Protein AF-A0A7J3V3A7-F1 (afdb_monomer)

Solvent-accessible surface area (backbone atoms only — not comparable to full-atom values): 4220 Å² total; per-residue (Å²): 134,69,83,61,70,83,57,49,81,42,78,74,42,86,95,55,91,38,79,43,73,48,75,33,66,67,38,67,70,38,92,80,44,91,74,61,96,88,61,70,64,41,76,46,78,57,89,97,40,82,46,77,42,80,47,78,77,74,78,81,125

Secondary structure (DSSP, 8-state):
-------EEEE--SSS--EEEE--HHHHTSTT----TT--EEEEEETTEEEEEE-------

Sequence (61 aa):
MTGEGKGKVVDRGKKYRKIFIYIPKEVSSDTSFPFKVGEDVTVRIDGERLVIEKRRQQAKG

Mean predicted aligned error: 5.07 Å

Nearest PDB structures (foldseek):
  2k1n-assembly1_C  TM=4.848E-01  e=3.134E+00  Bacillus subtilis
  5l6m-assembly2_L-2  TM=7.046E-01  e=8.240E+00  Caulobacter vibrioides CB15
  7xi6-assembly1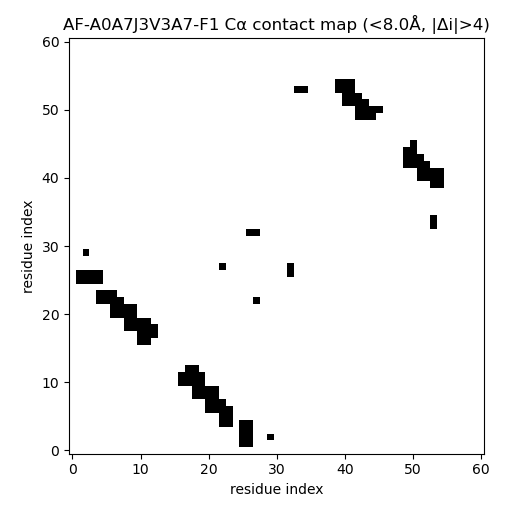_B  TM=4.199E-01  e=2.755E+00  Saccharolobus solfataricus

Structure (mmCIF, N/CA/C/O backbone):
data_AF-A0A7J3V3A7-F1
#
_entry.id   AF-A0A7J3V3A7-F1
#
loop_
_atom_site.group_PDB
_atom_site.id
_atom_site.type_symbol
_atom_site.label_atom_id
_atom_site.label_alt_id
_atom_site.label_comp_id
_atom_site.label_asym_id
_atom_site.label_entity_id
_atom_site.label_seq_id
_atom_site.pdbx_PDB_ins_code
_atom_site.Cartn_x
_atom_site.Cartn_y
_atom_site.Cartn_z
_atom_site.occupancy
_atom_site.B_iso_or_equiv
_atom_site.auth_seq_id
_atom_site.auth_comp_id
_atom_site.auth_asym_id
_atom_site.auth_atom_id
_atom_site.pdbx_PDB_model_num
ATOM 1 N N . MET A 1 1 ? -14.309 -0.897 -16.807 1.00 53.06 1 MET A N 1
ATOM 2 C CA . MET A 1 1 ? -13.109 -0.316 -16.171 1.00 53.06 1 MET A CA 1
ATOM 3 C C . MET A 1 1 ? -12.328 -1.467 -15.576 1.00 53.06 1 MET A C 1
ATOM 5 O O . MET A 1 1 ? -12.929 -2.282 -14.887 1.00 53.06 1 MET A O 1
ATOM 9 N N . THR A 1 2 ? -11.054 -1.617 -15.922 1.00 58.44 2 THR A N 1
ATOM 10 C CA . THR A 1 2 ? -10.208 -2.689 -15.385 1.00 58.44 2 THR A CA 1
ATOM 11 C C . THR A 1 2 ? -9.587 -2.210 -14.078 1.00 58.44 2 THR A C 1
ATOM 13 O O . THR A 1 2 ? -8.659 -1.410 -14.098 1.00 58.44 2 THR A O 1
ATOM 16 N N . GLY A 1 3 ? -10.110 -2.689 -12.947 1.00 78.94 3 GLY A N 1
ATOM 17 C CA . GLY A 1 3 ? -9.565 -2.447 -11.603 1.00 78.94 3 GLY A CA 1
ATOM 18 C C . GLY A 1 3 ? -8.302 -3.264 -11.303 1.00 78.94 3 GLY A C 1
ATOM 19 O O . GLY A 1 3 ? -8.082 -3.667 -10.164 1.00 78.94 3 GLY A O 1
ATOM 20 N N . GLU A 1 4 ? -7.493 -3.553 -12.323 1.00 88.88 4 GLU A N 1
ATOM 21 C CA . GLU A 1 4 ? -6.309 -4.405 -12.242 1.00 88.88 4 GLU A CA 1
ATOM 22 C C . GLU A 1 4 ? -5.162 -3.854 -13.096 1.00 88.88 4 GLU A C 1
ATOM 24 O O . GLU A 1 4 ? -5.368 -3.152 -14.085 1.00 88.88 4 G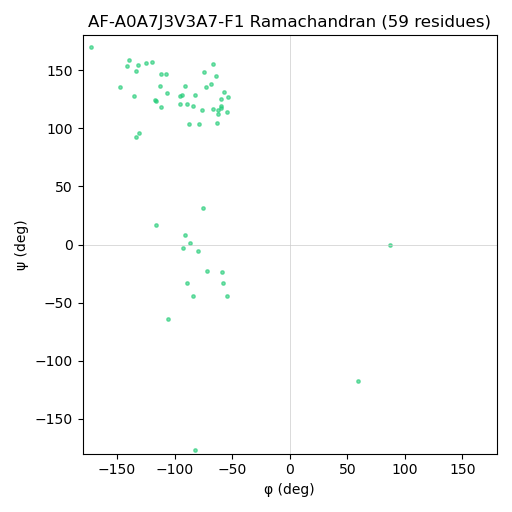LU A O 1
ATOM 29 N N . GLY A 1 5 ? -3.931 -4.177 -12.706 1.00 91.19 5 GLY A N 1
ATOM 30 C CA . GLY A 1 5 ? -2.722 -3.793 -13.423 1.00 91.19 5 GLY A CA 1
ATOM 31 C C . GLY A 1 5 ? -1.485 -4.460 -12.823 1.00 91.19 5 GLY A C 1
ATOM 32 O O . GLY A 1 5 ? -1.532 -5.055 -11.743 1.00 91.19 5 GLY A O 1
ATOM 33 N N . LYS A 1 6 ? -0.344 -4.355 -13.508 1.00 94.62 6 LYS A N 1
ATOM 34 C CA . LYS A 1 6 ? 0.902 -4.994 -13.064 1.00 94.62 6 LYS A CA 1
ATOM 35 C C . LYS A 1 6 ? 1.584 -4.187 -11.953 1.00 94.62 6 LYS A C 1
ATOM 37 O O . LYS A 1 6 ? 2.250 -3.187 -12.215 1.00 94.62 6 LYS A O 1
ATOM 42 N N . GLY A 1 7 ? 1.457 -4.664 -10.718 1.00 94.88 7 GLY A N 1
ATOM 43 C CA . GLY A 1 7 ? 2.189 -4.149 -9.559 1.00 94.88 7 GLY A CA 1
ATOM 44 C C . GLY A 1 7 ? 3.610 -4.712 -9.418 1.00 94.88 7 GLY A C 1
ATOM 45 O O . GLY A 1 7 ? 4.094 -5.495 -10.240 1.00 94.88 7 GLY A O 1
ATOM 46 N N . LYS A 1 8 ? 4.294 -4.320 -8.339 1.00 96.75 8 LYS A N 1
ATOM 47 C CA . LYS A 1 8 ? 5.600 -4.881 -7.951 1.00 96.75 8 LYS A CA 1
ATOM 48 C C . LYS A 1 8 ? 5.753 -4.902 -6.436 1.00 96.75 8 LYS A C 1
ATOM 50 O O . LYS A 1 8 ? 5.494 -3.895 -5.786 1.00 96.75 8 LYS A O 1
ATOM 55 N N . VAL A 1 9 ? 6.250 -6.014 -5.902 1.00 96.75 9 VAL A N 1
ATOM 56 C CA . VAL A 1 9 ? 6.695 -6.125 -4.509 1.00 96.75 9 VAL A CA 1
ATOM 57 C C . VAL A 1 9 ? 8.195 -5.843 -4.456 1.00 96.75 9 VAL A C 1
ATOM 59 O O . VAL A 1 9 ? 8.962 -6.411 -5.232 1.00 96.75 9 VAL A O 1
ATOM 62 N N . VAL A 1 10 ? 8.622 -4.941 -3.577 1.00 97.31 10 VAL A N 1
ATOM 63 C CA . VAL A 1 10 ? 10.026 -4.530 -3.437 1.00 97.31 10 VAL A CA 1
ATOM 64 C C . VAL A 1 10 ? 10.404 -4.467 -1.968 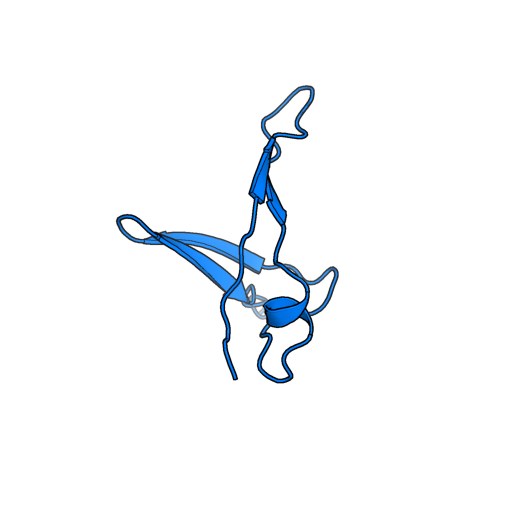1.00 97.31 10 VAL A C 1
ATOM 66 O O . VAL A 1 10 ? 9.751 -3.771 -1.196 1.00 97.31 10 VAL A O 1
ATOM 69 N N . ASP A 1 11 ? 11.489 -5.135 -1.585 1.00 97.19 11 ASP A N 1
ATOM 70 C CA . ASP A 1 11 ? 12.115 -4.907 -0.284 1.00 97.19 11 ASP A CA 1
ATOM 71 C C . ASP A 1 11 ? 13.062 -3.706 -0.385 1.00 97.19 11 ASP A C 1
ATOM 73 O O . ASP A 1 11 ? 13.992 -3.689 -1.192 1.00 97.19 11 ASP A O 1
ATOM 77 N N . ARG A 1 12 ? 12.794 -2.667 0.406 1.00 95.38 12 ARG A N 1
ATOM 78 C CA . ARG A 1 12 ? 13.660 -1.483 0.549 1.00 95.38 12 ARG A CA 1
ATOM 79 C C . ARG A 1 12 ? 14.202 -1.364 1.977 1.00 95.38 12 ARG A C 1
ATOM 81 O O . ARG A 1 12 ? 14.632 -0.290 2.402 1.00 95.38 12 ARG A O 1
ATOM 88 N N . GLY A 1 13 ? 14.132 -2.447 2.745 1.00 93.62 13 GLY A N 1
ATOM 89 C CA . GLY A 1 13 ? 14.718 -2.552 4.069 1.00 93.62 13 GLY A CA 1
ATOM 90 C C . GLY A 1 13 ? 16.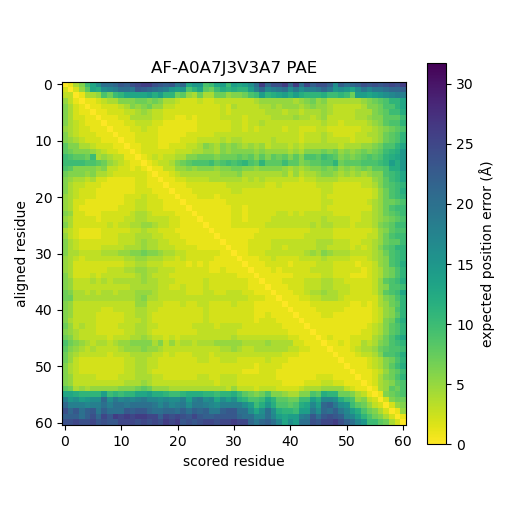243 -2.456 4.038 1.00 93.62 13 GLY A C 1
ATOM 91 O O . GLY A 1 13 ? 16.880 -2.924 3.103 1.00 93.62 13 GLY A O 1
ATOM 92 N N . LYS A 1 14 ? 16.838 -1.847 5.073 1.00 89.81 14 LYS A N 1
ATOM 93 C CA . LYS A 1 14 ? 18.298 -1.887 5.307 1.00 89.81 14 LYS A CA 1
ATOM 94 C C . LYS A 1 14 ? 18.639 -2.821 6.467 1.00 89.81 14 LYS A C 1
ATOM 96 O O . LYS A 1 14 ? 19.276 -3.842 6.274 1.00 89.81 14 LYS A O 1
ATOM 101 N N . LYS A 1 15 ? 18.179 -2.472 7.676 1.00 91.88 15 LYS A N 1
ATOM 102 C CA . LYS A 1 15 ? 18.370 -3.279 8.897 1.00 91.88 15 LYS A CA 1
ATOM 103 C C . LYS A 1 15 ? 17.253 -4.306 9.116 1.00 91.88 15 LYS A C 1
ATOM 105 O O . LYS A 1 15 ? 17.501 -5.383 9.636 1.00 91.88 15 LYS A O 1
ATOM 110 N N . TYR A 1 16 ? 16.033 -3.962 8.711 1.00 93.25 16 TYR A N 1
ATOM 111 C CA . TYR A 1 16 ? 14.854 -4.822 8.788 1.00 93.25 16 TYR A CA 1
ATOM 112 C C . TYR A 1 16 ? 14.118 -4.776 7.457 1.00 93.25 16 TYR A C 1
ATOM 114 O O . TYR A 1 16 ? 14.144 -3.732 6.796 1.00 93.25 16 TYR A O 1
ATOM 122 N N . ARG A 1 17 ? 13.450 -5.879 7.105 1.00 93.00 17 ARG A N 1
ATOM 123 C CA . ARG A 1 17 ? 12.610 -5.996 5.9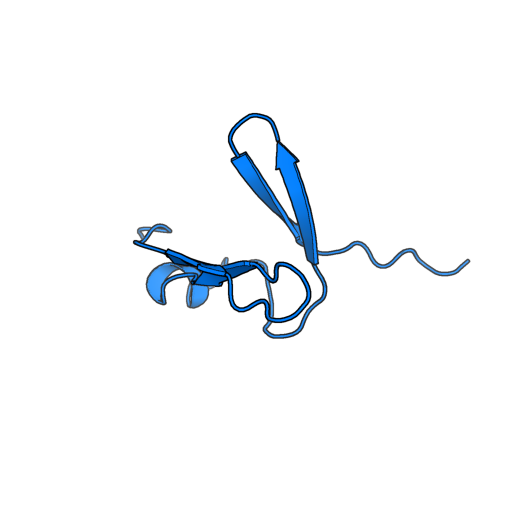10 1.00 93.00 17 ARG A CA 1
ATOM 124 C C . ARG A 1 17 ? 11.570 -4.876 5.892 1.00 93.00 17 ARG A C 1
ATOM 126 O O . ARG A 1 17 ? 10.827 -4.702 6.857 1.00 93.00 17 ARG A O 1
ATOM 133 N N . LYS A 1 18 ? 11.508 -4.132 4.789 1.00 95.25 18 LYS A N 1
ATOM 134 C CA . LYS A 1 18 ? 10.471 -3.122 4.547 1.00 95.25 18 LYS A CA 1
ATOM 135 C C . LYS A 1 18 ? 9.920 -3.356 3.155 1.00 95.25 18 LYS A C 1
ATOM 137 O O . LYS A 1 18 ? 10.511 -2.914 2.172 1.00 95.25 18 LYS A O 1
ATOM 142 N N . ILE A 1 19 ? 8.813 -4.088 3.091 1.00 96.19 19 ILE A N 1
ATOM 143 C CA . ILE A 1 19 ? 8.160 -4.421 1.830 1.00 96.19 19 ILE A CA 1
ATOM 144 C C . ILE A 1 19 ? 7.280 -3.258 1.383 1.00 96.19 19 ILE A C 1
ATOM 146 O O . ILE A 1 19 ? 6.434 -2.781 2.133 1.00 96.19 19 ILE A O 1
ATOM 150 N N . PHE A 1 20 ? 7.476 -2.842 0.139 1.00 95.56 20 PHE A N 1
ATOM 151 C CA . PHE A 1 20 ? 6.653 -1.878 -0.573 1.00 95.56 20 PHE A CA 1
ATOM 152 C C . PHE A 1 20 ? 5.933 -2.600 -1.703 1.00 95.56 20 PHE A C 1
ATOM 154 O O . PHE A 1 20 ? 6.542 -3.387 -2.429 1.00 95.56 20 PHE A O 1
ATOM 161 N N . ILE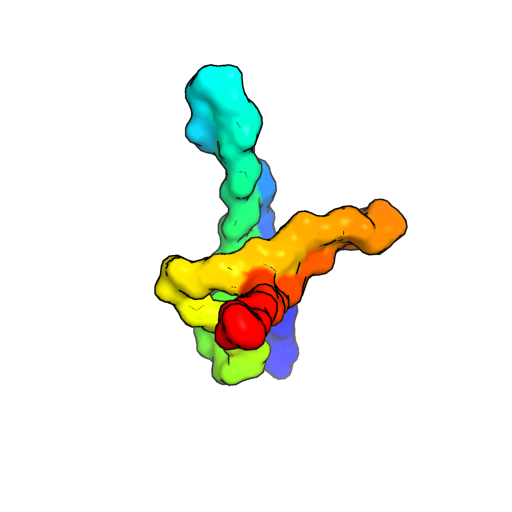 A 1 21 ? 4.648 -2.306 -1.869 1.00 95.88 21 ILE A N 1
ATOM 162 C CA . ILE A 1 21 ? 3.855 -2.782 -2.999 1.00 95.88 21 ILE A CA 1
ATOM 163 C C . ILE A 1 21 ? 3.529 -1.570 -3.861 1.00 95.88 21 ILE A C 1
ATOM 165 O O . ILE A 1 21 ? 2.895 -0.624 -3.401 1.00 95.88 21 ILE A O 1
ATOM 169 N N . TYR A 1 22 ? 3.991 -1.587 -5.107 1.00 95.75 22 TYR A N 1
ATOM 170 C CA . TYR A 1 22 ? 3.583 -0.613 -6.106 1.00 95.75 22 TYR A CA 1
ATOM 171 C C . TYR A 1 22 ? 2.178 -0.958 -6.601 1.00 95.75 22 TYR A C 1
ATOM 173 O O . TYR A 1 22 ? 1.987 -2.010 -7.217 1.00 95.75 22 TYR A O 1
ATOM 181 N N . ILE A 1 23 ? 1.227 -0.065 -6.327 1.00 95.38 23 ILE A N 1
ATOM 182 C CA . ILE A 1 23 ? -0.119 -0.098 -6.896 1.00 95.38 23 ILE A CA 1
ATOM 183 C C . ILE A 1 23 ? -0.074 0.707 -8.205 1.00 95.38 23 ILE A C 1
ATOM 185 O O . ILE A 1 23 ? 0.318 1.876 -8.171 1.00 95.38 23 ILE A O 1
ATOM 189 N N . PRO A 1 24 ? -0.413 0.098 -9.354 1.00 95.81 24 PRO A N 1
ATOM 190 C CA . PRO A 1 24 ? -0.342 0.763 -10.649 1.00 95.81 24 PRO A CA 1
ATOM 191 C C . PRO A 1 24 ? -1.353 1.910 -10.753 1.00 95.81 24 PRO A C 1
ATOM 193 O O . PRO A 1 24 ? -2.376 1.925 -10.058 1.00 95.81 24 PRO A O 1
ATOM 196 N N . LYS A 1 25 ? -1.054 2.879 -11.629 1.00 94.00 25 LYS A N 1
ATOM 197 C CA . LYS A 1 25 ? -1.813 4.132 -11.756 1.00 94.00 25 LYS A CA 1
ATOM 198 C C . LYS A 1 25 ? -3.300 3.865 -11.984 1.00 94.00 25 LYS A C 1
ATOM 200 O O . LYS A 1 25 ? -4.123 4.487 -11.322 1.00 94.00 25 LYS A O 1
ATOM 205 N N . GLU A 1 26 ? -3.619 2.915 -12.857 1.00 92.81 26 GLU A N 1
ATOM 206 C CA . GLU A 1 26 ? -4.981 2.555 -13.265 1.00 92.81 26 GLU A CA 1
ATOM 207 C C . GLU A 1 26 ? -5.846 2.134 -12.070 1.00 92.81 26 GLU A C 1
ATOM 209 O O . GLU A 1 26 ? -7.028 2.450 -12.035 1.00 92.81 26 GLU A O 1
ATOM 214 N N . VAL A 1 27 ? -5.243 1.494 -11.060 1.00 95.25 27 VAL A N 1
ATOM 215 C CA . VAL A 1 27 ? -5.926 1.085 -9.823 1.00 95.25 27 VAL A CA 1
ATOM 216 C C . VAL A 1 27 ? -5.973 2.234 -8.814 1.00 95.25 27 VAL A C 1
ATOM 218 O O . VAL A 1 27 ? -7.005 2.478 -8.197 1.00 95.25 27 VAL A O 1
ATOM 221 N N . SER A 1 28 ? -4.866 2.962 -8.634 1.00 94.50 28 SER A N 1
ATOM 222 C CA . SER A 1 28 ? -4.780 4.047 -7.638 1.00 94.50 28 SER A CA 1
ATOM 223 C C . SER A 1 28 ? -5.570 5.311 -7.999 1.00 94.50 28 SER A C 1
ATOM 225 O O . SER A 1 28 ? -5.870 6.112 -7.119 1.00 94.50 28 SER A O 1
ATOM 227 N N . SER A 1 29 ? -5.861 5.525 -9.286 1.00 92.75 29 SER A N 1
ATOM 228 C CA . SER A 1 29 ? -6.631 6.674 -9.779 1.00 92.75 29 SER A CA 1
ATOM 229 C C . SER A 1 29 ? -8.130 6.388 -9.887 1.00 92.75 29 SER A C 1
ATOM 231 O O . SER A 1 29 ? -8.880 7.293 -10.250 1.00 92.75 29 SER A O 1
ATOM 233 N N . ASP A 1 30 ? -8.574 5.163 -9.594 1.00 93.94 30 ASP A N 1
ATOM 234 C CA . ASP A 1 30 ? -9.995 4.827 -9.590 1.00 93.94 30 ASP A CA 1
ATOM 235 C C . ASP A 1 30 ? -10.715 5.545 -8.437 1.00 93.94 30 ASP A C 1
ATOM 237 O O . ASP A 1 30 ? -10.230 5.607 -7.306 1.00 93.94 30 ASP A O 1
ATOM 241 N N . THR A 1 31 ? -11.909 6.065 -8.713 1.00 91.88 31 THR A N 1
ATOM 242 C CA . THR A 1 31 ? -12.785 6.682 -7.708 1.00 91.88 31 THR A CA 1
ATOM 243 C C . THR A 1 31 ? -13.177 5.735 -6.571 1.00 91.88 31 THR A C 1
ATOM 245 O O . THR A 1 31 ? -13.491 6.200 -5.477 1.00 91.88 31 THR A O 1
ATOM 248 N N . SER A 1 32 ? -13.140 4.418 -6.798 1.00 93.88 32 SER A N 1
ATOM 249 C CA . SER A 1 32 ? -13.389 3.400 -5.779 1.00 93.88 32 SER A CA 1
ATOM 250 C C . SER A 1 32 ? -12.138 3.014 -4.988 1.00 93.88 32 SER A C 1
ATOM 252 O O . SER A 1 32 ? -12.219 2.118 -4.144 1.00 93.88 32 SER A O 1
ATOM 254 N N . PHE A 1 33 ? -10.975 3.621 -5.259 1.00 94.31 33 PHE A N 1
ATOM 255 C CA . PHE A 1 33 ? -9.750 3.318 -4.528 1.00 94.31 33 PHE A CA 1
ATOM 256 C C . PHE A 1 33 ? -9.957 3.617 -3.033 1.00 94.31 33 PHE A C 1
ATOM 258 O O . PHE A 1 33 ? -10.267 4.751 -2.658 1.00 94.31 33 PHE A O 1
ATOM 265 N N . PRO A 1 34 ? -9.823 2.615 -2.147 1.00 94.62 34 PRO A N 1
ATOM 266 C CA . PRO A 1 34 ? -10.346 2.741 -0.795 1.00 94.62 34 PRO A CA 1
ATOM 267 C C . PRO A 1 34 ? -9.434 3.550 0.130 1.00 94.62 34 PRO A C 1
ATOM 269 O O . PRO A 1 34 ? -9.843 3.805 1.259 1.00 94.62 34 PRO A O 1
ATOM 272 N N . PHE A 1 35 ? -8.236 3.957 -0.301 1.00 95.50 35 PHE A N 1
ATOM 273 C CA . PHE A 1 35 ? -7.235 4.599 0.555 1.00 95.50 35 PHE A CA 1
ATOM 274 C C . PHE A 1 35 ? -6.861 6.012 0.097 1.00 95.50 35 PHE A C 1
ATOM 276 O O . PHE A 1 35 ? -6.948 6.370 -1.074 1.00 95.50 35 PHE A O 1
ATOM 283 N N . LYS A 1 36 ? -6.353 6.801 1.035 1.00 93.94 36 LYS A N 1
ATOM 284 C CA . LYS A 1 36 ? -5.693 8.088 0.862 1.00 93.94 36 LYS A CA 1
ATOM 285 C C . LYS A 1 36 ? -4.204 7.918 1.122 1.00 93.94 36 LYS A C 1
ATOM 287 O O . LYS A 1 36 ? -3.776 7.140 1.973 1.00 93.94 36 LYS A O 1
ATOM 292 N N . VAL A 1 37 ? -3.395 8.689 0.405 1.00 93.00 37 VAL A N 1
ATOM 293 C CA . VAL A 1 37 ? -1.945 8.695 0.615 1.00 93.00 37 VAL A CA 1
ATOM 294 C C . VAL A 1 37 ? -1.636 9.110 2.056 1.00 93.00 37 VAL A C 1
ATOM 296 O O . VAL A 1 37 ? -2.076 10.164 2.508 1.00 93.00 37 VAL A O 1
ATOM 299 N N . GLY A 1 38 ? -0.871 8.273 2.760 1.00 92.19 38 GLY A N 1
ATOM 300 C CA . GLY A 1 38 ? -0.435 8.521 4.134 1.00 92.19 38 GLY A CA 1
ATOM 301 C C . GLY A 1 38 ? -1.404 8.061 5.226 1.00 92.19 38 GLY A C 1
ATOM 302 O O . GLY A 1 38 ? -1.073 8.230 6.395 1.00 92.19 38 GLY A O 1
ATOM 303 N N . GLU A 1 39 ? -2.565 7.482 4.890 1.00 94.69 39 GLU A N 1
ATOM 304 C CA . GLU A 1 39 ? -3.425 6.887 5.918 1.00 94.69 39 GLU A CA 1
ATOM 305 C C . GLU A 1 39 ? -2.866 5.554 6.437 1.00 94.69 39 GLU A C 1
ATOM 307 O O . GLU A 1 39 ? -2.231 4.787 5.709 1.00 94.69 39 GLU A O 1
ATOM 312 N N . ASP A 1 40 ? -3.131 5.274 7.710 1.00 95.38 40 ASP A N 1
ATOM 313 C CA . ASP A 1 40 ? -2.790 4.001 8.332 1.00 95.38 40 ASP A CA 1
ATOM 314 C C . ASP A 1 40 ? -3.715 2.878 7.838 1.00 95.38 40 ASP A C 1
ATOM 316 O O . ASP A 1 40 ? -4.943 3.000 7.843 1.00 95.38 40 ASP A O 1
ATOM 320 N N . VAL A 1 41 ? -3.127 1.726 7.519 1.00 96.25 41 VAL A N 1
ATOM 321 C CA . VAL A 1 41 ? -3.850 0.526 7.076 1.00 96.25 41 VAL A CA 1
ATOM 322 C C . VAL A 1 41 ? -3.510 -0.686 7.935 1.00 96.25 41 VAL A C 1
ATOM 324 O O . VAL A 1 41 ? -2.447 -0.767 8.554 1.00 96.25 41 VAL A O 1
ATOM 327 N N . THR A 1 42 ? -4.417 -1.656 7.958 1.00 96.88 42 THR A N 1
ATOM 328 C CA . THR A 1 42 ? -4.149 -3.002 8.461 1.00 96.88 42 THR A CA 1
ATOM 329 C C . THR A 1 42 ? -3.791 -3.894 7.279 1.00 96.88 42 THR A C 1
ATOM 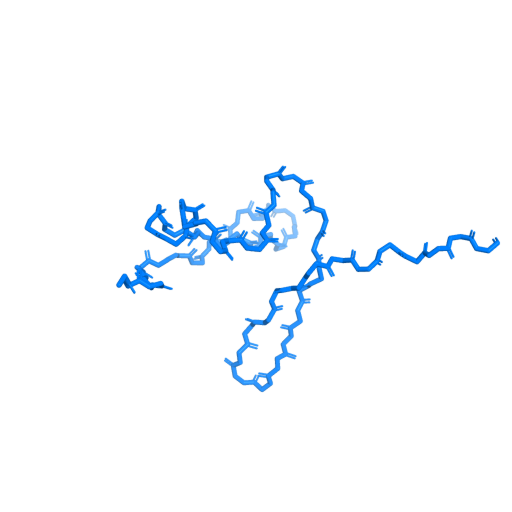331 O O . THR A 1 42 ? -4.528 -3.956 6.300 1.00 96.88 42 THR A O 1
ATOM 334 N N . VAL A 1 43 ? -2.658 -4.589 7.376 1.00 96.31 43 VAL A N 1
ATOM 335 C CA . VAL A 1 43 ? -2.181 -5.536 6.361 1.00 96.31 43 VAL A CA 1
ATOM 336 C C . VAL A 1 43 ? -2.149 -6.924 6.988 1.00 96.31 43 VAL A C 1
ATOM 338 O O . VAL A 1 43 ? -1.507 -7.110 8.022 1.00 96.31 43 VAL A O 1
ATOM 341 N N . ARG A 1 44 ? -2.841 -7.892 6.385 1.00 96.81 44 ARG A N 1
ATOM 342 C CA . ARG A 1 44 ? -2.934 -9.271 6.889 1.00 96.81 44 ARG A CA 1
ATOM 343 C C . ARG A 1 44 ? -2.854 -10.295 5.763 1.00 96.81 44 ARG A C 1
ATOM 345 O O . ARG A 1 44 ? -3.129 -9.981 4.608 1.00 96.81 44 ARG A O 1
ATOM 352 N N . ILE A 1 45 ? -2.487 -11.522 6.117 1.00 97.81 45 ILE A N 1
ATOM 353 C CA . ILE A 1 45 ? -2.551 -12.681 5.221 1.00 97.81 45 ILE A CA 1
ATOM 354 C C . ILE A 1 45 ? -3.917 -13.347 5.398 1.00 97.81 45 ILE A C 1
ATOM 356 O O . ILE A 1 45 ? -4.386 -13.503 6.525 1.00 97.81 45 ILE A O 1
ATOM 360 N N . ASP A 1 46 ? -4.539 -13.720 4.286 1.00 97.19 46 ASP A N 1
ATOM 361 C CA . ASP A 1 46 ? -5.800 -14.457 4.229 1.00 97.19 46 ASP A CA 1
ATOM 362 C C . ASP A 1 46 ? -5.660 -15.596 3.209 1.00 97.19 46 ASP A C 1
ATOM 364 O O . ASP A 1 46 ? -5.780 -15.394 1.996 1.00 97.19 46 ASP A O 1
ATOM 368 N N . GLY A 1 47 ? -5.268 -16.778 3.697 1.00 96.81 47 GLY A N 1
ATOM 369 C CA . GLY A 1 47 ? -4.844 -17.895 2.851 1.00 96.81 47 GLY A CA 1
ATOM 370 C C . GLY A 1 47 ? -3.647 -17.517 1.974 1.00 96.81 47 GLY A C 1
ATOM 371 O O . GLY A 1 47 ? -2.581 -17.170 2.476 1.00 96.81 47 GLY A O 1
ATOM 372 N N . GLU A 1 48 ? -3.838 -17.552 0.656 1.00 96.88 48 GLU A N 1
ATOM 373 C CA . GLU A 1 48 ? -2.818 -17.190 -0.342 1.00 96.88 48 GLU A CA 1
ATOM 374 C C . GLU A 1 48 ? -2.862 -15.706 -0.755 1.00 96.88 48 GLU A C 1
ATOM 376 O O . GLU A 1 48 ? -2.188 -15.291 -1.697 1.00 96.88 48 GLU A O 1
ATOM 381 N N . ARG A 1 49 ? -3.674 -14.883 -0.079 1.00 96.12 49 ARG A N 1
ATOM 382 C CA . ARG A 1 49 ? -3.882 -13.471 -0.425 1.00 96.12 49 ARG A CA 1
ATOM 383 C C . ARG A 1 49 ? -3.294 -12.547 0.633 1.00 96.12 49 ARG A C 1
ATOM 385 O O . ARG A 1 49 ? -3.338 -12.833 1.828 1.00 96.12 49 ARG A O 1
ATOM 392 N N . LEU A 1 50 ? -2.804 -11.391 0.189 1.00 96.25 50 LEU A N 1
ATOM 393 C CA . LEU A 1 50 ? -2.535 -10.255 1.066 1.00 96.25 50 LEU A CA 1
ATOM 394 C C . LEU A 1 50 ? -3.744 -9.322 1.035 1.00 96.25 50 LEU A C 1
ATOM 396 O O . LEU A 1 50 ? -4.112 -8.818 -0.025 1.00 96.25 50 LEU A O 1
ATOM 400 N N . VAL A 1 51 ? -4.344 -9.086 2.195 1.00 96.62 51 VAL A N 1
ATOM 401 C CA . VAL A 1 51 ?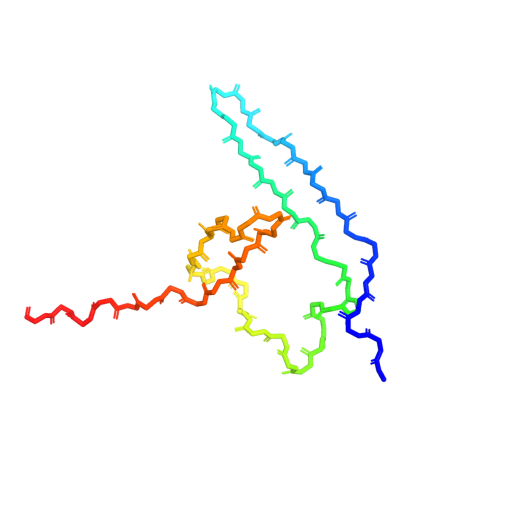 -5.494 -8.197 2.349 1.00 96.62 51 VAL A CA 1
ATOM 402 C C . VAL A 1 51 ? -5.035 -6.912 3.027 1.00 96.62 51 VAL A C 1
ATOM 404 O O . VAL A 1 51 ? -4.350 -6.948 4.052 1.00 96.62 51 VAL A O 1
ATOM 407 N N . ILE A 1 52 ? -5.408 -5.777 2.437 1.00 96.38 52 ILE A N 1
ATOM 408 C CA . ILE A 1 52 ? -5.161 -4.439 2.975 1.00 96.38 52 ILE A CA 1
ATOM 409 C C . ILE A 1 52 ? -6.523 -3.805 3.238 1.00 96.38 52 ILE A C 1
ATOM 411 O O . ILE A 1 52 ? -7.358 -3.731 2.340 1.00 96.38 52 ILE A O 1
ATOM 415 N N . GLU A 1 53 ? -6.750 -3.360 4.466 1.00 96.38 53 GLU A N 1
ATOM 416 C CA . GLU A 1 53 ? -8.010 -2.769 4.921 1.00 96.38 53 GLU A CA 1
ATOM 417 C C . GLU A 1 53 ? -7.727 -1.458 5.662 1.00 96.38 53 GLU A C 1
ATOM 419 O O . GLU A 1 53 ? -6.645 -1.268 6.226 1.00 96.38 53 GLU A O 1
ATOM 424 N N . LYS A 1 54 ? -8.703 -0.541 5.691 1.00 95.25 54 LYS A N 1
ATOM 425 C CA . LYS A 1 54 ? -8.589 0.679 6.502 1.00 95.25 54 LYS A CA 1
ATOM 426 C C . LYS A 1 54 ? -8.360 0.300 7.956 1.00 95.25 54 LYS A C 1
ATOM 428 O O . LYS A 1 54 ? -9.110 -0.507 8.513 1.00 95.25 54 LYS A O 1
ATOM 433 N N . ARG A 1 55 ? -7.363 0.912 8.595 1.00 93.38 55 ARG A N 1
ATOM 434 C CA . ARG A 1 55 ? -7.142 0.689 10.020 1.00 93.38 55 ARG A CA 1
ATOM 435 C C . ARG A 1 55 ? -8.321 1.286 10.781 1.00 93.38 55 ARG A C 1
ATOM 437 O O . ARG A 1 55 ? -8.537 2.497 10.748 1.00 93.38 55 ARG A O 1
ATOM 444 N N . ARG A 1 56 ? -9.094 0.452 11.482 1.00 84.50 56 ARG A N 1
ATOM 445 C CA . ARG A 1 56 ? -10.107 0.963 12.413 1.00 84.50 56 ARG A CA 1
ATOM 446 C C . ARG A 1 56 ? -9.372 1.750 13.492 1.00 84.50 56 ARG A C 1
ATOM 448 O O . ARG A 1 56 ? -8.575 1.176 14.235 1.00 84.50 56 ARG A O 1
ATOM 455 N N . GLN A 1 57 ? -9.617 3.056 13.568 1.00 73.25 57 GLN A N 1
ATOM 456 C CA . GLN A 1 57 ? -9.244 3.809 14.756 1.00 73.25 57 GLN A CA 1
ATOM 457 C C . GLN A 1 57 ? -10.061 3.203 15.894 1.00 73.25 57 GLN A C 1
ATOM 459 O O . GLN A 1 57 ? -11.289 3.256 15.870 1.00 73.25 57 GLN A O 1
ATOM 464 N N . GLN A 1 58 ? -9.399 2.543 16.843 1.00 59.34 58 GLN A N 1
ATOM 465 C CA . GLN A 1 58 ? -10.069 2.206 18.089 1.00 59.34 58 GLN A CA 1
ATOM 466 C C . GLN A 1 58 ? -10.493 3.543 18.693 1.00 59.34 58 GLN A C 1
ATOM 468 O O . GLN A 1 58 ? -9.637 4.397 18.939 1.00 59.34 58 GLN A O 1
ATOM 473 N N . ALA A 1 59 ? -11.802 3.752 18.846 1.00 56.34 59 ALA A N 1
ATOM 474 C CA . ALA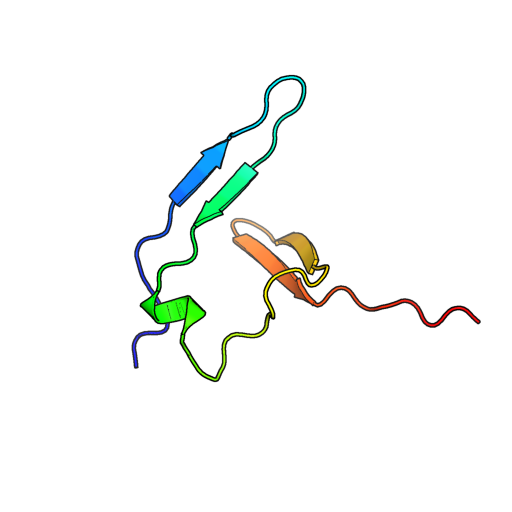 A 1 59 ? -12.298 4.851 19.651 1.00 56.34 59 ALA A CA 1
ATOM 475 C C . ALA A 1 59 ? -11.634 4.690 21.019 1.00 56.34 59 ALA A C 1
ATOM 477 O O . ALA A 1 59 ? -11.816 3.668 21.681 1.00 56.34 59 ALA A O 1
ATOM 478 N N . LYS A 1 60 ? -10.772 5.642 21.380 1.00 55.28 60 LYS A N 1
ATOM 479 C CA . LYS A 1 60 ? -10.261 5.729 22.741 1.00 55.28 60 LYS A CA 1
ATOM 480 C C . LYS A 1 60 ? -11.487 6.017 23.606 1.00 55.28 60 LYS A C 1
ATOM 482 O O . LYS A 1 60 ? -12.051 7.102 23.484 1.00 55.28 60 LYS A O 1
ATOM 487 N N . GLY A 1 61 ? -11.954 4.998 24.325 1.00 48.56 61 GLY A N 1
ATOM 488 C CA . GLY A 1 61 ? -12.902 5.168 25.425 1.00 48.56 61 GLY A CA 1
ATOM 489 C C . GLY A 1 61 ? -12.266 5.940 26.568 1.00 48.56 61 GLY A C 1
ATOM 490 O O . GLY A 1 61 ? -11.013 5.974 26.626 1.00 48.56 61 GLY A O 1
#

pLDDT: mean 90.16, std 12.29, range [48.56, 97.81]

Foldseek 3Di:
DDLDDDKDWDFPDDPDTDIDIGDDPSNCVDPVNPDDPPADWDWDDDPPDIDIGHDPDDPPD

Radius of gyration: 13.93 Å; Cα contacts (8 Å, |Δi|>4): 63; chains: 1; bounding box: 32×27×42 Å